Protein AF-A0A7Z2SKS9-F1 (afdb_monomer_lite)

Foldseek 3Di:
DQDFDDDLQAWAWFAQLVDQLDTDTDRRNVCVVVCVVVSVVSNVCSNPDSPDGDPPSRYPVVTVRRDRPDD

Secondary structure (DSSP, 8-state):
-------TT--EEEEETTEEEEEEEE-TTTTGGGGHHHHHHHHHHHHH-TT----GGG-GGGSTTSPPP--

Radius of gyration: 12.44 Å; chains: 1; bounding box: 23×33×34 Å

Structure (mmCIF, N/CA/C/O backbone):
data_AF-A0A7Z2SKS9-F1
#
_entry.id   AF-A0A7Z2SKS9-F1
#
loop_
_atom_site.group_PDB
_atom_site.id
_atom_site.type_symbol
_atom_site.label_atom_id
_atom_site.label_alt_id
_atom_site.label_comp_id
_atom_site.label_asym_id
_atom_site.label_entity_id
_atom_site.label_seq_id
_atom_site.pdbx_PDB_ins_code
_atom_site.Cartn_x
_atom_site.Cartn_y
_atom_site.Cartn_z
_atom_site.occupancy
_atom_site.B_iso_or_equiv
_atom_site.auth_seq_id
_atom_site.auth_comp_id
_atom_site.auth_asym_id
_atom_site.auth_atom_id
_atom_site.pdbx_PDB_model_num
ATOM 1 N N . MET A 1 1 ? -2.988 25.904 6.772 1.00 34.81 1 MET A N 1
ATOM 2 C CA . MET A 1 1 ? -2.469 25.422 5.476 1.00 34.81 1 MET A CA 1
ATOM 3 C C . MET A 1 1 ? -1.155 24.701 5.767 1.00 34.81 1 MET A C 1
ATOM 5 O O . MET A 1 1 ? -0.160 25.369 6.005 1.00 34.81 1 MET A O 1
ATOM 9 N N . LYS A 1 2 ? -1.171 23.372 5.949 1.00 33.97 2 LYS A N 1
ATOM 10 C CA . LYS A 1 2 ? 0.043 22.579 6.226 1.00 33.97 2 LYS A CA 1
ATOM 11 C C . LYS A 1 2 ? 0.453 21.909 4.916 1.00 33.97 2 LYS A C 1
ATOM 13 O O . LYS A 1 2 ? -0.315 21.125 4.374 1.00 33.97 2 LYS A O 1
ATOM 18 N N . SER A 1 3 ? 1.592 22.335 4.379 1.00 35.78 3 SER A N 1
ATOM 19 C CA . SER A 1 3 ? 2.135 21.878 3.100 1.00 35.78 3 SER A CA 1
ATOM 20 C C . S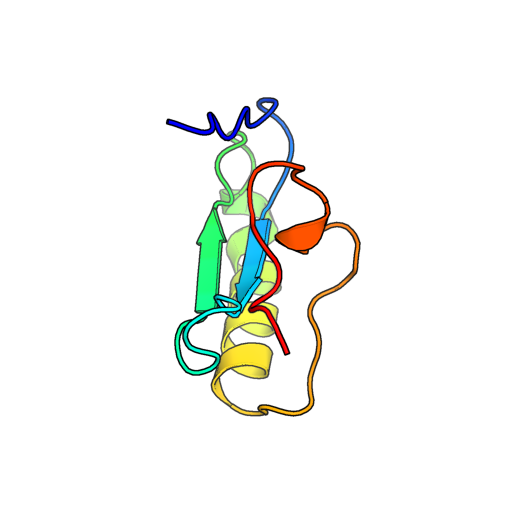ER A 1 3 ? 2.722 20.478 3.261 1.00 35.78 3 SER A C 1
ATOM 22 O O . SER A 1 3 ? 3.510 20.253 4.179 1.00 35.78 3 SER A O 1
ATOM 24 N N . ILE A 1 4 ? 2.335 19.553 2.386 1.00 51.44 4 ILE A N 1
ATOM 25 C CA . ILE A 1 4 ? 2.999 18.259 2.236 1.00 51.44 4 ILE A CA 1
ATOM 26 C C . ILE A 1 4 ? 4.071 18.468 1.165 1.00 51.44 4 ILE A C 1
ATOM 28 O O . ILE A 1 4 ? 3.741 18.739 0.013 1.00 51.44 4 ILE A O 1
ATOM 32 N N . PHE A 1 5 ? 5.343 18.415 1.551 1.00 46.56 5 PHE A N 1
ATOM 33 C CA . PHE A 1 5 ? 6.451 18.455 0.601 1.00 46.56 5 PHE A CA 1
ATOM 34 C C . PHE A 1 5 ? 6.834 17.014 0.263 1.00 46.56 5 PHE A C 1
ATOM 36 O O . PHE A 1 5 ? 7.339 16.295 1.121 1.00 46.56 5 PHE A O 1
ATOM 43 N N . PHE A 1 6 ? 6.547 16.594 -0.968 1.00 52.84 6 PHE A N 1
ATOM 44 C CA . PHE A 1 6 ? 7.024 15.330 -1.519 1.00 52.84 6 PHE A CA 1
ATOM 45 C C . PHE A 1 6 ? 8.388 15.582 -2.162 1.00 52.84 6 PHE A C 1
ATOM 47 O O . PHE A 1 6 ? 8.502 16.450 -3.023 1.00 52.84 6 PHE A O 1
ATOM 54 N N . THR A 1 7 ? 9.425 14.871 -1.727 1.00 54.00 7 THR A N 1
ATOM 55 C CA . THR A 1 7 ? 10.706 14.824 -2.443 1.00 54.00 7 THR A CA 1
ATOM 56 C C . THR A 1 7 ? 10.589 13.820 -3.589 1.00 54.00 7 THR A C 1
ATOM 58 O O . THR A 1 7 ? 10.071 12.725 -3.372 1.00 54.00 7 THR A O 1
ATOM 61 N N . ASP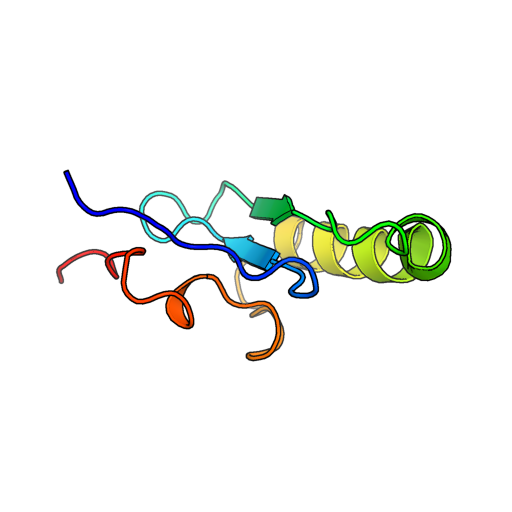 A 1 8 ? 11.055 14.195 -4.783 1.00 56.09 8 ASP A N 1
ATOM 62 C CA . ASP A 1 8 ? 10.775 13.591 -6.104 1.00 56.09 8 ASP A CA 1
ATOM 63 C C . ASP A 1 8 ? 11.009 12.070 -6.281 1.00 56.09 8 ASP A C 1
ATOM 65 O O . ASP A 1 8 ? 10.624 11.513 -7.308 1.00 56.09 8 ASP A O 1
ATOM 69 N N . ASP A 1 9 ? 11.561 11.367 -5.289 1.00 59.62 9 ASP A N 1
ATOM 70 C CA . ASP A 1 9 ? 11.908 9.941 -5.380 1.00 59.62 9 ASP A CA 1
ATOM 71 C C . ASP A 1 9 ? 11.106 9.013 -4.451 1.00 59.62 9 ASP A C 1
ATOM 73 O O . ASP A 1 9 ? 11.320 7.798 -4.453 1.00 59.62 9 ASP A O 1
ATOM 77 N N . GLU A 1 10 ? 10.163 9.535 -3.663 1.00 72.31 10 GLU A N 1
ATOM 78 C CA . GLU A 1 10 ? 9.461 8.724 -2.666 1.00 72.31 10 GLU A CA 1
ATOM 79 C C . GLU A 1 10 ? 8.102 8.205 -3.148 1.00 72.31 10 GLU A C 1
ATOM 81 O O . GLU A 1 10 ? 7.196 8.960 -3.503 1.00 72.31 10 GLU A O 1
ATOM 86 N N . PHE A 1 11 ? 7.934 6.882 -3.104 1.00 80.56 11 PHE A N 1
ATOM 87 C CA . PHE A 1 11 ? 6.633 6.250 -3.287 1.00 80.56 11 PHE A CA 1
ATOM 88 C C . PHE A 1 11 ? 5.788 6.360 -2.027 1.00 80.56 11 PHE A C 1
ATOM 90 O O . PHE A 1 11 ? 6.275 6.229 -0.902 1.00 80.56 11 PHE A O 1
ATOM 97 N N . ILE A 1 12 ? 4.490 6.529 -2.249 1.00 86.31 12 ILE A N 1
ATOM 98 C CA . ILE A 1 12 ? 3.485 6.513 -1.195 1.00 86.31 12 ILE A CA 1
ATOM 99 C C . ILE A 1 12 ? 2.484 5.429 -1.522 1.00 86.31 12 ILE A C 1
ATOM 101 O O . ILE A 1 12 ? 1.937 5.421 -2.623 1.00 86.31 12 ILE A O 1
ATOM 105 N N . ILE A 1 13 ? 2.277 4.525 -0.575 1.00 89.38 13 ILE A N 1
ATOM 106 C CA . ILE A 1 13 ? 1.271 3.471 -0.605 1.00 89.38 13 ILE A CA 1
ATOM 107 C C . ILE A 1 13 ? 0.803 3.314 0.835 1.00 89.38 13 ILE A C 1
ATOM 109 O O . ILE A 1 13 ? 1.540 2.794 1.667 1.00 89.38 13 ILE A O 1
ATOM 113 N N . ASP A 1 14 ? -0.398 3.792 1.139 1.00 89.44 14 ASP A N 1
ATOM 114 C CA . ASP A 1 14 ? -0.973 3.668 2.478 1.00 89.44 14 ASP A CA 1
ATOM 115 C C . ASP A 1 14 ? -2.492 3.852 2.448 1.00 89.44 14 ASP A C 1
ATOM 117 O O . ASP A 1 14 ? -3.071 4.244 1.433 1.00 89.44 14 ASP A O 1
ATOM 121 N N . ARG A 1 15 ? -3.152 3.600 3.575 1.00 89.75 15 ARG A N 1
ATOM 122 C CA . ARG A 1 15 ? -4.547 3.986 3.780 1.00 89.75 15 ARG A CA 1
ATOM 123 C C . ARG A 1 15 ? -4.645 5.415 4.274 1.00 89.75 15 ARG A C 1
ATOM 125 O O . ARG A 1 15 ? -3.807 5.887 5.040 1.00 89.75 15 ARG A O 1
ATOM 132 N N . LEU A 1 16 ? -5.714 6.097 3.875 1.00 86.50 16 LEU A N 1
ATOM 133 C CA . LEU A 1 16 ? -5.990 7.420 4.404 1.00 86.50 16 LEU A CA 1
ATOM 134 C C . LEU A 1 16 ? -6.338 7.298 5.897 1.00 86.50 16 LEU A C 1
ATOM 136 O O . LEU A 1 16 ? -7.297 6.605 6.238 1.00 86.50 16 LEU A O 1
ATOM 140 N N . PRO A 1 17 ? -5.640 8.008 6.798 1.00 82.81 17 PRO A N 1
ATOM 141 C CA . PRO A 1 17 ? -5.907 7.882 8.227 1.00 82.81 17 PRO A CA 1
ATOM 142 C C . PRO A 1 17 ? -7.325 8.337 8.623 1.00 82.81 17 PRO A C 1
ATOM 144 O O . PRO A 1 17 ? -7.887 7.849 9.597 1.00 82.81 17 PRO A O 1
ATOM 147 N N . ALA A 1 18 ? -7.926 9.244 7.844 1.00 84.19 18 ALA A N 1
ATOM 148 C CA . ALA A 1 18 ? -9.301 9.708 8.035 1.00 84.19 18 ALA A CA 1
ATOM 149 C C . ALA A 1 18 ? -10.374 8.720 7.530 1.00 84.19 18 ALA A C 1
ATOM 151 O O . ALA A 1 18 ? -11.509 8.771 7.998 1.00 84.19 18 ALA A O 1
ATOM 152 N N . ASP A 1 19 ? -10.038 7.840 6.581 1.00 86.38 19 ASP A N 1
ATOM 153 C CA . ASP A 1 19 ? -10.940 6.801 6.074 1.00 86.38 19 ASP A CA 1
ATOM 154 C C . ASP A 1 19 ? -10.128 5.584 5.587 1.00 86.38 19 ASP A C 1
ATOM 156 O O . ASP A 1 19 ? -9.649 5.574 4.448 1.00 86.38 19 ASP A O 1
ATOM 160 N N . PRO A 1 20 ? -9.992 4.529 6.417 1.00 85.06 20 PRO A N 1
ATOM 161 C CA . PRO A 1 20 ? -9.201 3.344 6.084 1.00 85.06 20 PRO A CA 1
ATOM 162 C C . PRO A 1 20 ? -9.693 2.554 4.863 1.00 85.06 20 PRO A C 1
ATOM 164 O O . PRO A 1 20 ? -8.993 1.663 4.388 1.00 85.06 20 PRO A O 1
ATOM 167 N N . ARG A 1 21 ? -10.890 2.844 4.340 1.00 88.31 21 ARG A N 1
ATOM 168 C CA . ARG A 1 21 ? -11.407 2.216 3.111 1.00 88.31 21 ARG A CA 1
ATOM 169 C C . ARG A 1 21 ? -10.760 2.790 1.852 1.00 88.31 21 ARG A C 1
ATOM 171 O O . ARG A 1 21 ? -10.919 2.226 0.774 1.00 88.31 21 ARG A O 1
ATOM 178 N N . ILE A 1 22 ? -10.063 3.917 1.979 1.00 88.56 22 ILE A N 1
ATOM 179 C CA . ILE A 1 22 ? -9.388 4.595 0.880 1.00 88.56 22 ILE A CA 1
ATOM 180 C C . ILE A 1 22 ? -7.906 4.231 0.932 1.00 88.56 22 ILE A C 1
ATOM 182 O O . ILE A 1 22 ? -7.200 4.607 1.867 1.00 88.56 22 ILE A O 1
ATOM 186 N N . VAL A 1 23 ? -7.432 3.528 -0.097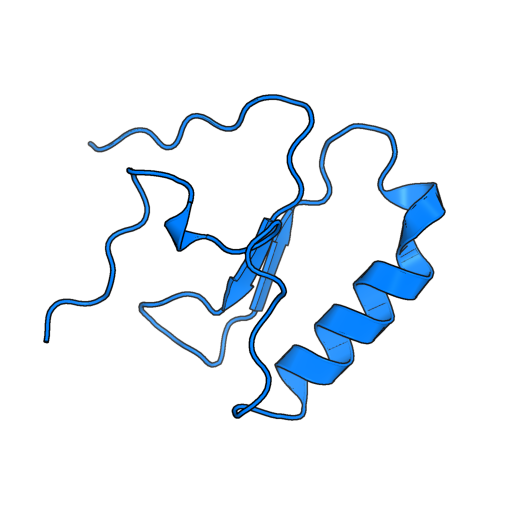 1.00 90.00 23 VAL A N 1
ATOM 187 C CA . VAL A 1 23 ? -6.004 3.273 -0.325 1.00 90.00 23 VAL A CA 1
ATOM 188 C C . VAL A 1 23 ? -5.471 4.334 -1.287 1.00 90.00 23 VAL A C 1
ATOM 190 O O . VAL A 1 23 ? -6.023 4.536 -2.368 1.00 90.00 23 VAL A O 1
ATOM 193 N N . VAL A 1 24 ? -4.407 5.024 -0.889 1.00 87.81 24 VAL A N 1
ATOM 194 C CA . VAL A 1 24 ? -3.747 6.079 -1.661 1.00 87.81 24 VAL A CA 1
ATOM 195 C C . VAL A 1 24 ? -2.420 5.547 -2.185 1.00 87.81 24 VAL A C 1
ATOM 197 O O . VAL A 1 24 ? -1.620 5.011 -1.420 1.00 87.81 24 VAL A O 1
ATOM 200 N N . ALA A 1 25 ? -2.178 5.729 -3.484 1.00 87.00 25 ALA A N 1
ATOM 201 C CA . ALA A 1 25 ? -0.915 5.387 -4.126 1.00 87.00 25 ALA A CA 1
ATOM 202 C C . ALA A 1 25 ? -0.398 6.563 -4.965 1.00 87.00 25 ALA A C 1
ATOM 204 O O . ALA A 1 25 ? -1.112 7.061 -5.833 1.00 87.00 25 ALA A O 1
ATOM 205 N N . SER A 1 26 ? 0.849 6.978 -4.742 1.00 84.06 26 SER A N 1
ATOM 206 C CA . SER A 1 26 ? 1.549 7.976 -5.562 1.00 84.06 26 SER A CA 1
ATOM 207 C C . SER A 1 26 ? 2.943 7.459 -5.939 1.00 84.06 26 SER A C 1
ATOM 209 O O . SER A 1 26 ? 3.916 7.727 -5.233 1.00 84.06 26 SER A O 1
ATOM 211 N N . PRO A 1 27 ? 3.068 6.671 -7.024 1.00 69.00 27 PRO A N 1
ATOM 212 C CA . PRO A 1 27 ? 4.347 6.158 -7.511 1.00 69.00 27 PRO A CA 1
ATOM 213 C C . PRO A 1 27 ? 5.014 7.114 -8.526 1.00 69.00 27 PRO A C 1
ATOM 215 O O . PRO A 1 27 ? 5.389 6.715 -9.631 1.00 69.00 27 PRO A O 1
ATOM 218 N N . CYS A 1 28 ? 5.128 8.397 -8.178 1.00 63.50 28 CYS A N 1
ATOM 219 C CA . CYS A 1 28 ? 5.396 9.496 -9.117 1.00 63.50 28 CYS A CA 1
ATOM 220 C C . CYS A 1 28 ? 6.880 9.911 -9.227 1.00 63.50 28 CYS A C 1
ATOM 222 O O . CYS A 1 28 ? 7.168 11.099 -9.229 1.00 63.50 28 CYS A O 1
ATOM 224 N N . SER A 1 29 ? 7.814 8.962 -9.365 1.00 61.72 29 SER A N 1
ATOM 225 C CA . SER A 1 29 ? 9.265 9.247 -9.503 1.00 61.72 29 SER A CA 1
ATOM 226 C C . SER A 1 29 ? 9.860 8.888 -10.878 1.00 61.72 29 SER A C 1
ATOM 228 O O . SER A 1 29 ? 11.046 8.596 -11.020 1.00 61.72 29 SER A O 1
ATOM 230 N N . GLY A 1 30 ? 9.027 8.784 -11.923 1.00 64.50 30 GLY A N 1
ATOM 231 C CA . GLY A 1 30 ? 9.467 8.412 -13.282 1.00 64.50 30 GLY A CA 1
ATOM 232 C C . GLY A 1 30 ? 9.865 6.935 -13.471 1.00 64.50 30 GLY A C 1
ATOM 233 O O . GLY A 1 30 ? 10.081 6.496 -14.599 1.00 64.50 30 GLY A O 1
ATOM 234 N N . HIS A 1 31 ? 9.890 6.138 -12.397 1.00 68.62 31 HIS A N 1
ATOM 235 C CA . HIS A 1 31 ? 10.269 4.717 -12.417 1.00 68.62 31 HIS A CA 1
ATOM 236 C C . HIS A 1 31 ? 9.127 3.753 -12.058 1.00 68.62 31 HIS A C 1
ATOM 238 O O . HIS A 1 31 ? 9.297 2.537 -12.174 1.00 68.62 31 HIS A O 1
ATOM 244 N N . GLY A 1 32 ? 7.952 4.268 -11.674 1.00 62.69 32 GLY A N 1
ATOM 245 C CA . GLY A 1 32 ? 6.813 3.466 -11.207 1.00 62.69 32 GLY A CA 1
ATOM 246 C C . GLY A 1 32 ? 6.349 2.385 -12.191 1.00 62.69 32 GLY A C 1
ATOM 247 O O . GLY A 1 32 ? 5.923 1.316 -11.765 1.00 62.69 32 GLY A O 1
ATOM 248 N N . ALA A 1 33 ? 6.528 2.595 -13.503 1.00 71.50 33 ALA A N 1
ATOM 249 C CA . ALA A 1 33 ? 6.166 1.619 -14.535 1.00 71.50 33 ALA A CA 1
ATOM 250 C C . ALA A 1 33 ? 6.909 0.276 -14.395 1.00 71.50 33 ALA A C 1
ATOM 252 O O . ALA A 1 33 ? 6.324 -0.776 -14.638 1.00 71.50 33 ALA A O 1
ATOM 253 N N . LYS A 1 34 ? 8.174 0.284 -13.946 1.00 78.56 34 LYS A N 1
ATOM 254 C CA . LYS A 1 34 ? 8.960 -0.948 -13.732 1.00 78.56 34 LYS A CA 1
ATOM 255 C C . LYS A 1 34 ? 8.471 -1.749 -12.524 1.00 78.56 34 LYS A C 1
ATOM 257 O O . LYS A 1 34 ? 8.685 -2.954 -12.461 1.00 78.56 34 LYS A O 1
ATOM 262 N N . PHE A 1 35 ? 7.805 -1.080 -11.587 1.00 82.81 35 PHE A N 1
ATOM 263 C CA . PHE A 1 35 ? 7.309 -1.657 -10.341 1.00 82.81 35 PHE A CA 1
ATOM 264 C C . PHE A 1 35 ? 5.790 -1.857 -10.345 1.00 82.81 35 PHE A C 1
ATOM 266 O O . PHE A 1 35 ? 5.230 -2.264 -9.331 1.00 82.81 35 PHE A O 1
ATOM 273 N N . ALA A 1 36 ? 5.119 -1.607 -11.474 1.00 83.12 36 ALA A N 1
ATOM 274 C CA . ALA A 1 36 ? 3.662 -1.591 -11.570 1.00 83.12 36 ALA A CA 1
ATOM 275 C C . ALA A 1 36 ? 3.002 -2.891 -11.078 1.00 83.12 36 ALA A C 1
ATOM 277 O O . ALA A 1 36 ? 1.991 -2.835 -10.384 1.00 83.12 36 ALA A O 1
ATOM 278 N N . SER A 1 37 ? 3.585 -4.057 -11.372 1.00 87.31 37 SER A N 1
ATOM 279 C CA . SER A 1 37 ? 3.069 -5.356 -10.912 1.00 87.31 37 SER A CA 1
ATOM 280 C C . SER A 1 37 ? 3.188 -5.542 -9.395 1.00 87.31 37 SER A C 1
ATOM 282 O O . SER A 1 37 ? 2.230 -5.963 -8.743 1.00 87.31 37 SER A O 1
ATOM 284 N N . ALA A 1 38 ? 4.338 -5.191 -8.817 1.00 88.38 38 ALA A N 1
ATOM 285 C CA . ALA A 1 38 ? 4.570 -5.271 -7.376 1.00 88.38 38 ALA A CA 1
ATOM 286 C C . ALA A 1 38 ? 3.682 -4.277 -6.608 1.00 88.38 38 ALA A C 1
ATOM 288 O O . ALA A 1 38 ? 3.057 -4.643 -5.615 1.00 88.38 38 ALA A O 1
ATOM 289 N N . ILE A 1 39 ? 3.566 -3.044 -7.113 1.00 87.81 39 ILE A N 1
ATOM 290 C CA . ILE A 1 39 ? 2.677 -2.012 -6.566 1.00 87.81 39 ILE A CA 1
ATOM 291 C C . ILE A 1 39 ? 1.218 -2.472 -6.651 1.00 87.81 39 ILE A C 1
ATOM 293 O O . ILE A 1 39 ? 0.498 -2.389 -5.663 1.00 87.81 39 ILE A O 1
ATOM 297 N N . GLY A 1 40 ? 0.785 -3.006 -7.796 1.00 89.19 40 GLY A N 1
ATOM 298 C CA . GLY A 1 40 ? -0.578 -3.507 -7.979 1.00 89.19 40 GLY A CA 1
ATO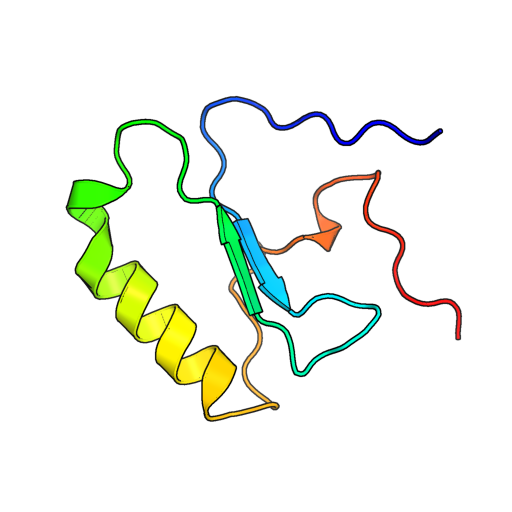M 299 C C . GLY A 1 40 ? -0.933 -4.637 -7.012 1.00 89.19 40 GLY A C 1
ATOM 300 O O . GLY A 1 40 ? -2.026 -4.639 -6.456 1.00 89.19 40 GLY A O 1
ATOM 301 N N . THR A 1 41 ? 0.011 -5.545 -6.753 1.00 92.50 41 THR A N 1
ATOM 302 C CA . THR A 1 41 ? -0.165 -6.620 -5.761 1.00 92.50 41 THR A CA 1
ATOM 303 C C . THR A 1 41 ? -0.350 -6.041 -4.360 1.00 92.50 41 THR A C 1
ATOM 305 O O . THR A 1 41 ? -1.323 -6.360 -3.686 1.00 92.50 41 THR A O 1
ATOM 308 N N . MET A 1 42 ? 0.515 -5.108 -3.956 1.00 91.25 42 MET A N 1
ATOM 309 C CA . MET A 1 42 ? 0.418 -4.457 -2.647 1.00 91.25 42 MET A CA 1
ATOM 310 C C . MET A 1 42 ? -0.892 -3.674 -2.479 1.00 91.25 42 MET A C 1
ATOM 312 O O . MET A 1 42 ? -1.500 -3.707 -1.413 1.00 91.25 42 MET A O 1
ATOM 316 N N . LEU A 1 43 ? -1.356 -2.992 -3.529 1.00 91.44 43 LEU A N 1
ATOM 317 C CA . LEU A 1 43 ? -2.640 -2.289 -3.514 1.00 91.44 43 LEU A CA 1
ATOM 318 C C . LEU A 1 43 ? -3.824 -3.250 -3.398 1.00 91.44 43 LEU A C 1
ATOM 320 O O . LEU A 1 43 ? -4.766 -2.949 -2.670 1.00 91.44 43 LEU A O 1
ATOM 324 N N . ALA A 1 44 ? -3.780 -4.395 -4.082 1.00 93.25 44 ALA A N 1
ATOM 325 C CA . ALA A 1 44 ? -4.811 -5.421 -3.970 1.00 93.25 44 ALA A CA 1
ATOM 326 C C . ALA A 1 44 ? -4.865 -6.000 -2.550 1.00 93.25 44 ALA A C 1
ATOM 328 O O . ALA A 1 44 ? -5.941 -6.061 -1.960 1.00 93.25 44 ALA A O 1
ATOM 329 N N . ASP A 1 45 ? -3.712 -6.329 -1.967 1.00 93.75 45 ASP A N 1
ATOM 330 C CA . ASP A 1 45 ? -3.608 -6.823 -0.592 1.00 93.75 45 ASP A CA 1
ATOM 331 C C . ASP A 1 45 ? -4.184 -5.813 0.414 1.00 93.75 45 ASP A C 1
ATOM 333 O O . ASP A 1 45 ? -5.017 -6.157 1.255 1.00 93.75 45 ASP A O 1
ATOM 337 N N . LEU A 1 46 ? -3.817 -4.533 0.284 1.00 91.31 46 LEU A N 1
ATOM 338 C CA . LEU A 1 46 ? -4.342 -3.460 1.133 1.00 91.31 46 LEU A CA 1
ATOM 339 C C . LEU A 1 46 ? -5.831 -3.170 0.890 1.00 91.31 46 LEU A C 1
ATOM 341 O O . LEU A 1 46 ? -6.512 -2.690 1.796 1.00 91.31 46 LEU A O 1
ATOM 345 N N . ALA A 1 47 ? -6.367 -3.440 -0.296 1.00 91.44 47 ALA A N 1
ATOM 346 C CA . ALA A 1 47 ? -7.795 -3.287 -0.561 1.00 91.44 47 ALA A CA 1
ATOM 347 C C . ALA A 1 47 ? -8.621 -4.459 -0.005 1.00 91.44 47 ALA A C 1
ATOM 349 O O . ALA A 1 47 ? -9.766 -4.261 0.401 1.00 91.44 47 ALA A O 1
ATOM 350 N N . LEU A 1 48 ? -8.054 -5.669 0.016 1.00 94.31 48 LEU A N 1
ATOM 351 C CA . LEU A 1 48 ? -8.759 -6.897 0.387 1.00 94.31 48 LEU A CA 1
ATOM 352 C C . LEU A 1 48 ? -8.650 -7.241 1.877 1.00 94.31 48 LEU A C 1
ATOM 354 O O . LEU A 1 48 ? -9.592 -7.813 2.426 1.00 94.31 48 LEU A O 1
ATOM 358 N N . ASP A 1 49 ? -7.548 -6.889 2.545 1.00 93.19 49 ASP A N 1
ATOM 359 C CA . ASP A 1 49 ? -7.343 -7.193 3.964 1.00 93.19 49 ASP A CA 1
ATOM 360 C C . ASP A 1 49 ? -7.015 -5.944 4.789 1.00 93.19 49 ASP A C 1
ATOM 362 O O . ASP A 1 49 ? -5.886 -5.449 4.817 1.00 93.19 49 ASP A O 1
ATOM 366 N N . ALA A 1 50 ? -8.005 -5.483 5.558 1.00 87.19 50 ALA A N 1
ATOM 367 C CA . ALA A 1 50 ? -7.901 -4.345 6.472 1.00 87.19 50 ALA A CA 1
ATOM 368 C C . ALA A 1 50 ? -6.827 -4.498 7.571 1.00 87.19 50 ALA A C 1
ATOM 370 O O . ALA A 1 50 ? -6.449 -3.508 8.194 1.00 87.19 50 ALA A O 1
ATOM 371 N N . LYS A 1 51 ? -6.326 -5.711 7.830 1.00 88.94 51 LYS A N 1
ATOM 372 C CA . LYS A 1 51 ? -5.274 -5.967 8.825 1.00 88.94 51 LYS A CA 1
ATOM 373 C C . LYS A 1 51 ? -3.872 -5.771 8.267 1.00 88.94 51 LYS A C 1
ATOM 375 O O . LYS A 1 51 ? -2.941 -5.581 9.047 1.00 88.94 51 LYS A O 1
ATOM 380 N N . LEU A 1 52 ? -3.708 -5.821 6.946 1.00 90.25 52 LEU A N 1
ATOM 381 C CA . LEU A 1 52 ? -2.413 -5.595 6.321 1.00 90.25 52 LEU A CA 1
ATOM 382 C C . LEU A 1 52 ? -2.034 -4.124 6.416 1.00 90.25 52 LEU A C 1
ATOM 384 O O . LEU A 1 52 ? -2.869 -3.237 6.242 1.00 90.25 52 LEU A O 1
ATOM 388 N N . ILE A 1 53 ? -0.762 -3.884 6.7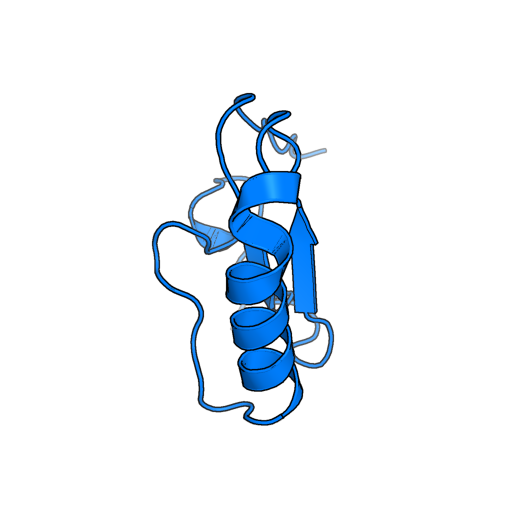10 1.00 88.81 53 ILE A N 1
ATOM 389 C CA . ILE A 1 53 ? -0.184 -2.554 6.867 1.00 88.81 53 ILE A CA 1
ATOM 390 C C . ILE A 1 53 ? 0.879 -2.401 5.785 1.00 88.81 53 ILE A C 1
ATOM 392 O O . ILE A 1 53 ? 1.690 -3.308 5.579 1.00 88.81 53 ILE A O 1
ATOM 396 N N . ALA A 1 54 ? 0.879 -1.261 5.095 1.00 87.81 54 ALA A N 1
ATOM 397 C CA . ALA A 1 54 ? 1.896 -0.978 4.095 1.00 87.81 54 ALA A CA 1
ATOM 398 C C . ALA A 1 54 ? 3.298 -0.952 4.735 1.00 87.81 54 ALA A C 1
ATOM 400 O O . ALA A 1 54 ? 3.433 -0.594 5.909 1.00 87.81 54 ALA A O 1
ATOM 401 N N . PRO A 1 55 ? 4.366 -1.293 3.997 1.00 87.19 55 PRO A N 1
ATOM 402 C CA . PRO A 1 55 ? 5.725 -1.137 4.493 1.00 87.19 55 PRO A CA 1
ATOM 403 C C . PRO A 1 55 ? 5.984 0.299 4.941 1.00 87.19 55 PRO A C 1
ATOM 405 O O . PRO A 1 55 ? 5.620 1.242 4.242 1.00 87.19 55 PRO A O 1
ATOM 408 N N . LYS A 1 56 ? 6.687 0.471 6.066 1.00 85.12 56 LYS A N 1
ATOM 409 C CA . LYS A 1 56 ? 6.978 1.797 6.633 1.00 85.12 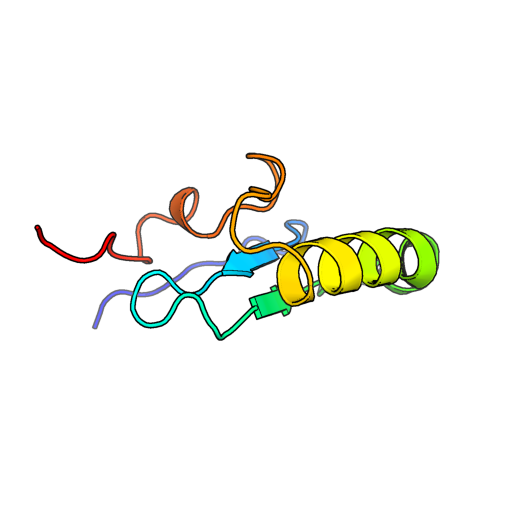56 LYS A CA 1
ATOM 410 C C . LYS A 1 56 ? 7.600 2.757 5.618 1.00 85.12 56 LYS A C 1
ATOM 412 O O . LYS A 1 56 ? 7.282 3.932 5.629 1.00 85.12 56 LYS A O 1
ATOM 417 N N . ALA A 1 57 ? 8.414 2.241 4.696 1.00 83.75 57 ALA A N 1
ATOM 418 C CA . ALA A 1 57 ? 9.031 2.998 3.606 1.00 83.75 57 ALA A CA 1
ATOM 419 C C . ALA A 1 57 ? 8.051 3.581 2.568 1.00 83.75 57 ALA A C 1
ATOM 421 O O . ALA A 1 57 ? 8.497 4.298 1.684 1.00 83.75 57 ALA A O 1
ATOM 422 N N . PHE A 1 58 ? 6.753 3.280 2.642 1.00 85.94 58 PHE A N 1
ATOM 423 C CA . PHE A 1 58 ? 5.718 3.819 1.752 1.00 85.94 58 PHE A CA 1
ATOM 424 C C . PHE A 1 58 ? 4.564 4.486 2.512 1.00 85.94 58 PHE A C 1
ATOM 426 O O . PHE A 1 58 ? 3.682 5.067 1.883 1.00 85.94 58 PHE A O 1
ATOM 433 N N . GLN A 1 59 ? 4.582 4.440 3.848 1.00 86.88 59 GLN A N 1
ATOM 434 C CA . GLN A 1 59 ? 3.511 4.976 4.684 1.00 86.88 59 GLN A CA 1
ATOM 435 C C . GLN A 1 59 ? 3.405 6.501 4.580 1.00 86.88 59 GLN A C 1
ATOM 437 O O . GLN A 1 59 ? 4.406 7.207 4.392 1.00 86.88 59 GLN A O 1
ATOM 442 N N . LEU A 1 60 ? 2.169 6.988 4.711 1.00 84.25 60 LEU A N 1
ATOM 443 C CA . LEU A 1 60 ? 1.807 8.404 4.644 1.00 84.25 60 LEU A CA 1
ATOM 444 C C . LEU A 1 60 ? 2.332 9.177 5.867 1.00 84.25 60 LEU A C 1
ATOM 446 O O . LEU A 1 60 ? 2.671 10.353 5.752 1.00 84.25 60 LEU A O 1
ATOM 450 N N . ASP A 1 61 ? 2.407 8.520 7.027 1.00 80.81 61 ASP A N 1
ATOM 451 C CA . ASP A 1 61 ? 2.788 9.109 8.320 1.00 80.81 61 ASP A CA 1
ATOM 452 C C . ASP A 1 61 ? 4.257 9.564 8.399 1.00 80.81 61 ASP A C 1
ATOM 454 O O . ASP A 1 61 ? 4.630 10.348 9.275 1.00 80.81 61 ASP A O 1
ATOM 458 N N . ARG A 1 62 ? 5.087 9.139 7.440 1.00 78.88 62 ARG A N 1
ATOM 459 C CA . ARG A 1 62 ? 6.454 9.640 7.253 1.00 78.88 62 ARG A CA 1
ATOM 460 C C . ARG A 1 62 ? 6.492 11.113 6.868 1.00 78.88 62 ARG A C 1
ATOM 462 O O . ARG A 1 62 ? 7.486 11.790 7.130 1.00 78.88 62 ARG A O 1
ATOM 469 N N . PHE A 1 63 ? 5.426 11.616 6.253 1.00 72.94 63 PHE A N 1
ATOM 470 C CA . PHE A 1 63 ? 5.321 13.012 5.867 1.00 72.94 63 PHE A CA 1
ATOM 471 C C . PHE A 1 63 ? 4.643 13.788 6.995 1.00 72.94 63 PHE A C 1
ATOM 473 O O . PHE A 1 63 ? 3.465 13.600 7.289 1.00 72.94 63 PHE A O 1
ATOM 480 N N . SER A 1 64 ? 5.378 14.727 7.593 1.00 59.78 64 SER A N 1
ATOM 481 C CA . SER A 1 64 ? 4.973 15.542 8.755 1.00 59.78 64 SER A CA 1
ATOM 482 C C . SER A 1 64 ? 3.706 16.405 8.562 1.00 59.78 64 SER A C 1
ATOM 484 O O . SER A 1 64 ? 3.270 17.086 9.492 1.00 59.78 64 SER A O 1
ATOM 486 N N . GLY A 1 65 ? 3.096 16.380 7.371 1.00 60.19 65 GLY A N 1
ATOM 487 C CA . GLY A 1 65 ? 1.829 17.038 7.040 1.00 60.19 65 GLY A CA 1
ATOM 488 C C . GLY A 1 65 ? 0.592 16.133 7.088 1.00 60.19 65 GLY A C 1
ATOM 489 O O . GLY A 1 65 ? -0.523 16.656 7.045 1.00 60.19 65 GLY A O 1
ATOM 490 N N . VAL A 1 66 ? 0.753 14.811 7.194 1.00 57.88 66 VAL A N 1
ATOM 491 C CA . VAL A 1 66 ? -0.364 13.864 7.286 1.00 57.88 66 VAL A CA 1
ATOM 492 C C . VAL A 1 66 ? -0.685 13.652 8.759 1.00 57.88 66 VAL A C 1
ATOM 494 O O . VAL A 1 66 ? -0.008 12.914 9.465 1.00 57.88 66 VAL A O 1
ATOM 497 N N . ALA A 1 67 ? -1.704 14.349 9.253 1.00 52.22 67 ALA A N 1
ATOM 498 C CA . ALA A 1 67 ? -2.162 14.160 10.621 1.00 52.22 67 ALA A CA 1
ATOM 499 C C . ALA A 1 67 ? -2.679 12.723 10.818 1.00 52.22 67 ALA A C 1
ATOM 501 O O . ALA A 1 67 ? -3.593 12.295 10.111 1.00 52.22 67 ALA A O 1
ATOM 502 N N . SER A 1 68 ? -2.144 12.006 11.810 1.00 50.66 68 SER A N 1
ATOM 503 C CA . SER A 1 68 ? -2.847 10.873 12.419 1.00 50.66 68 SER A CA 1
ATOM 504 C C . SER A 1 68 ? -4.218 11.364 12.905 1.00 50.66 68 SER A C 1
ATOM 506 O O . SER A 1 68 ? -4.290 12.478 13.442 1.00 50.66 68 SER A O 1
ATOM 508 N N . PRO A 1 69 ? -5.314 10.604 12.723 1.00 48.00 69 PRO A N 1
ATOM 509 C CA . PRO A 1 69 ? -6.609 10.997 13.242 1.00 48.00 69 PRO A CA 1
ATOM 510 C C . PRO A 1 69 ? -6.448 11.086 14.755 1.00 48.00 69 PRO A C 1
ATOM 512 O O . PRO A 1 69 ? -5.983 10.146 15.397 1.00 48.00 69 PRO A O 1
ATOM 515 N N . SER A 1 70 ? -6.762 12.252 15.308 1.00 47.12 70 SER A N 1
ATOM 516 C CA . SER A 1 70 ? -6.837 12.435 16.748 1.00 47.12 70 SER A CA 1
ATOM 517 C C . SER A 1 70 ? -7.786 11.385 17.323 1.00 47.12 70 SER A C 1
ATOM 519 O O . SER A 1 70 ? -8.978 11.394 17.006 1.00 47.12 70 SER A O 1
ATOM 521 N N . SER A 1 71 ? -7.255 10.487 18.143 1.00 45.28 71 SER A N 1
ATOM 522 C CA . SER A 1 71 ? -7.991 9.814 19.211 1.00 45.28 71 SER A CA 1
ATOM 523 C C . SER A 1 71 ? -7.318 10.180 20.519 1.00 45.28 71 SER A C 1
ATOM 525 O O . SER A 1 71 ? -6.065 10.169 20.538 1.00 45.28 71 SER A O 1
#

Sequence (71 aa):
MKSIFFTDDEFIIDRLPADPRIVVASPCSGHGAKFASAIGTMLADLALDAKLIAPKAFQLDRFSGVASPSS

pLDDT: mean 75.84, std 16.84, range [33.97, 94.31]